Protein AF-A0A8S3YHV1-F1 (afdb_monomer_lite)

Structure (mmCIF, N/CA/C/O backbone):
data_AF-A0A8S3YHV1-F1
#
_entry.id   AF-A0A8S3YHV1-F1
#
loop_
_atom_site.group_PDB
_atom_site.id
_atom_site.type_symbol
_atom_site.label_atom_id
_atom_site.label_alt_id
_atom_site.label_comp_id
_atom_site.label_asym_id
_atom_site.label_entity_id
_atom_site.label_seq_id
_atom_site.pdbx_PDB_ins_code
_atom_site.Cartn_x
_atom_site.Cartn_y
_atom_site.Cartn_z
_atom_site.occupancy
_atom_site.B_iso_or_equiv
_atom_site.auth_seq_id
_atom_site.auth_comp_id
_atom_site.auth_asym_id
_atom_site.auth_atom_id
_atom_site.pdbx_PDB_model_num
ATOM 1 N N . MET A 1 1 ? 23.521 16.305 -7.422 1.00 50.59 1 MET A N 1
ATOM 2 C CA . MET A 1 1 ? 22.105 16.215 -6.980 1.00 50.59 1 MET A CA 1
ATOM 3 C C . MET A 1 1 ? 21.069 16.359 -8.106 1.00 50.59 1 MET A C 1
ATOM 5 O O . MET A 1 1 ? 20.121 15.586 -8.111 1.00 50.59 1 MET A O 1
ATOM 9 N N . LEU A 1 2 ? 21.215 17.284 -9.071 1.00 54.88 2 LEU A N 1
ATOM 10 C CA . LEU A 1 2 ? 20.226 17.519 -10.153 1.00 54.88 2 LEU A CA 1
ATOM 11 C C . LEU A 1 2 ? 19.945 16.309 -11.073 1.00 54.88 2 LEU A C 1
ATOM 13 O O . LEU A 1 2 ? 18.834 16.166 -11.582 1.00 54.88 2 LEU A O 1
ATOM 17 N N . SER A 1 3 ? 20.924 15.421 -11.266 1.00 70.62 3 SER A N 1
ATOM 18 C CA . SER A 1 3 ? 20.810 14.238 -12.133 1.00 70.62 3 SER A CA 1
ATOM 19 C C . SER A 1 3 ? 19.804 13.200 -11.621 1.00 70.62 3 SER A C 1
ATOM 21 O O . SER A 1 3 ? 19.051 12.631 -12.408 1.00 70.62 3 SER A O 1
ATOM 23 N N . HIS A 1 4 ? 19.735 12.990 -10.303 1.00 69.81 4 HIS A N 1
ATOM 24 C CA . HIS A 1 4 ? 18.837 12.001 -9.702 1.00 69.81 4 HIS A CA 1
ATOM 25 C C . HIS A 1 4 ? 17.367 12.433 -9.792 1.00 69.81 4 HIS A C 1
ATOM 27 O O . HIS A 1 4 ? 16.508 11.641 -10.169 1.00 69.81 4 HIS A O 1
ATOM 33 N N . ARG A 1 5 ? 17.086 13.719 -9.539 1.00 71.12 5 ARG A N 1
ATOM 34 C CA . ARG A 1 5 ? 15.734 14.289 -9.642 1.00 71.12 5 ARG A CA 1
ATOM 35 C C . ARG A 1 5 ? 15.177 14.200 -11.067 1.00 71.12 5 ARG A C 1
ATOM 37 O O . ARG A 1 5 ? 14.031 13.802 -11.240 1.00 71.12 5 ARG A O 1
ATOM 44 N N . LYS A 1 6 ? 15.988 14.509 -12.090 1.00 75.94 6 LYS A N 1
ATOM 45 C CA . LYS A 1 6 ? 15.583 14.373 -13.504 1.00 75.94 6 LYS A CA 1
ATOM 46 C C . LYS A 1 6 ? 15.315 12.915 -13.895 1.00 75.94 6 LYS A C 1
ATOM 48 O O . LYS A 1 6 ? 14.376 12.649 -14.638 1.00 75.94 6 LYS A O 1
ATOM 53 N N . ARG A 1 7 ? 16.095 11.971 -13.355 1.00 73.12 7 ARG A N 1
ATOM 54 C CA . ARG A 1 7 ? 15.888 10.531 -13.574 1.00 73.12 7 ARG A CA 1
ATOM 55 C C . ARG A 1 7 ? 14.556 10.048 -12.997 1.00 73.12 7 ARG A C 1
ATOM 57 O O . ARG A 1 7 ? 13.842 9.328 -13.682 1.00 73.12 7 ARG A O 1
ATOM 64 N N . LEU A 1 8 ? 14.207 10.471 -11.781 1.00 71.81 8 LEU A N 1
ATOM 65 C CA . LEU A 1 8 ? 12.917 10.137 -11.165 1.00 71.81 8 LEU A CA 1
ATOM 66 C C . LEU A 1 8 ? 11.736 10.671 -11.981 1.00 71.81 8 LEU A C 1
ATOM 68 O O . LEU A 1 8 ? 10.762 9.957 -12.168 1.00 71.81 8 LEU A O 1
ATOM 72 N N . LEU A 1 9 ? 11.849 11.890 -12.511 1.00 79.75 9 LEU A N 1
ATOM 73 C CA . LEU A 1 9 ? 10.805 12.517 -13.327 1.00 79.75 9 LEU A CA 1
ATOM 74 C C . LEU A 1 9 ? 10.577 11.783 -14.656 1.00 79.75 9 LEU A C 1
ATOM 76 O O . LEU A 1 9 ? 9.435 11.570 -15.044 1.00 79.75 9 LEU A O 1
ATOM 80 N N . LYS A 1 10 ? 11.654 11.340 -15.319 1.00 76.81 10 LYS A N 1
ATOM 81 C CA . LYS A 1 10 ? 11.555 10.527 -16.541 1.00 76.81 10 LYS A CA 1
ATOM 82 C C . LYS A 1 10 ? 10.863 9.184 -16.272 1.00 76.81 10 LYS A C 1
ATOM 84 O O . LYS A 1 10 ? 9.982 8.791 -17.023 1.00 76.81 10 LYS A O 1
ATOM 89 N N . LEU A 1 11 ? 11.231 8.522 -15.173 1.00 74.00 11 LEU A N 1
ATOM 90 C CA . LEU A 1 11 ? 10.627 7.250 -14.765 1.00 74.00 11 LEU A CA 1
ATOM 91 C C . LEU A 1 11 ? 9.181 7.411 -14.278 1.00 74.00 11 LEU A C 1
ATOM 93 O O . LEU A 1 11 ? 8.404 6.473 -14.387 1.00 74.00 11 LEU A O 1
ATOM 97 N N . ALA A 1 12 ? 8.808 8.571 -13.732 1.00 76.75 12 ALA A N 1
ATOM 98 C CA . ALA A 1 12 ? 7.454 8.814 -13.239 1.00 76.75 12 ALA A CA 1
ATOM 99 C C . ALA A 1 12 ? 6.412 8.731 -14.362 1.00 76.75 12 ALA A C 1
ATOM 101 O O . ALA A 1 12 ? 5.375 8.111 -14.163 1.00 76.75 12 ALA A O 1
ATOM 102 N N . VAL A 1 13 ? 6.720 9.283 -15.542 1.00 78.31 13 VAL A N 1
ATOM 103 C CA . VAL A 1 13 ? 5.836 9.222 -16.719 1.00 78.31 13 VAL A CA 1
ATOM 104 C C . VAL A 1 13 ? 5.617 7.776 -17.167 1.00 78.31 13 VAL A C 1
ATOM 106 O O . VAL A 1 13 ? 4.489 7.375 -17.410 1.00 78.31 13 VAL A O 1
ATOM 109 N N . GLU A 1 14 ? 6.681 6.969 -17.211 1.00 75.56 14 GLU A N 1
ATOM 110 C CA . GLU A 1 14 ? 6.592 5.550 -17.588 1.00 75.56 14 GLU A CA 1
ATOM 111 C C . GLU A 1 14 ? 5.833 4.711 -16.546 1.00 75.56 14 GLU A C 1
ATOM 113 O O . GLU A 1 14 ? 5.178 3.731 -16.893 1.00 75.56 14 GLU A O 1
ATOM 118 N N . ARG A 1 15 ? 5.912 5.080 -15.261 1.00 73.50 15 ARG A N 1
ATOM 119 C CA . ARG A 1 15 ? 5.280 4.337 -14.160 1.00 73.50 15 ARG A CA 1
ATOM 120 C C . ARG A 1 15 ? 3.811 4.672 -13.970 1.00 73.50 15 ARG A C 1
ATOM 122 O O . ARG A 1 15 ? 3.084 3.799 -13.513 1.00 73.50 15 ARG A O 1
ATOM 129 N N . GLN A 1 16 ? 3.387 5.890 -14.300 1.00 79.75 16 GLN A N 1
ATOM 130 C CA . GLN A 1 16 ? 2.071 6.425 -13.943 1.00 79.75 16 GLN A CA 1
ATOM 131 C C . GLN A 1 16 ? 0.900 5.524 -14.369 1.00 79.75 16 GLN A C 1
ATOM 133 O O . GLN A 1 16 ? -0.054 5.379 -13.609 1.00 79.75 16 GLN A O 1
ATOM 138 N N . ASP A 1 17 ? 0.991 4.887 -15.538 1.00 74.12 17 ASP A N 1
ATOM 139 C CA . ASP A 1 17 ? -0.081 4.021 -16.054 1.00 74.12 17 ASP A CA 1
ATOM 140 C C . ASP A 1 17 ? 0.030 2.563 -15.571 1.00 74.12 17 ASP A C 1
ATOM 142 O O . ASP A 1 17 ? -0.937 1.800 -15.612 1.00 74.12 17 ASP A O 1
ATOM 146 N N . THR A 1 18 ? 1.211 2.166 -15.094 1.00 75.62 18 THR A N 1
ATOM 147 C CA . THR A 1 18 ? 1.526 0.784 -14.682 1.00 75.62 18 THR A CA 1
ATOM 148 C C . THR A 1 18 ? 1.529 0.582 -13.167 1.00 75.62 18 THR A C 1
ATOM 150 O O . THR A 1 18 ? 1.392 -0.542 -12.685 1.00 75.62 18 THR A O 1
ATOM 153 N N . GLU A 1 19 ? 1.672 1.659 -12.399 1.00 75.19 19 GLU A N 1
ATOM 154 C CA . GLU A 1 19 ? 1.793 1.645 -10.947 1.00 75.19 19 GLU A CA 1
ATOM 155 C C . GLU A 1 19 ? 0.891 2.708 -10.325 1.00 75.19 19 GLU A C 1
ATOM 157 O O . GLU A 1 19 ? 0.948 3.881 -10.686 1.00 75.19 19 GLU A O 1
ATOM 162 N N . GLY A 1 20 ? 0.080 2.311 -9.346 1.00 79.06 20 GLY A N 1
ATOM 163 C CA . GLY A 1 20 ? -0.834 3.230 -8.685 1.00 79.06 20 GLY A CA 1
ATOM 164 C C . GLY A 1 20 ? -1.996 2.508 -8.021 1.00 79.06 20 GLY A C 1
ATOM 165 O O . GLY A 1 20 ? -1.881 1.364 -7.580 1.00 79.06 20 GLY A O 1
ATOM 166 N N . LEU A 1 21 ? -3.142 3.184 -7.941 1.00 79.62 21 LEU A N 1
ATOM 167 C CA . LEU A 1 21 ? -4.324 2.661 -7.254 1.00 79.62 21 LEU A CA 1
ATOM 168 C C . LEU A 1 21 ? -4.861 1.370 -7.897 1.00 79.62 21 LEU A C 1
ATOM 170 O O . LEU A 1 21 ? -5.303 0.475 -7.183 1.00 79.62 21 LEU A O 1
ATOM 174 N N . ASN A 1 22 ? -4.782 1.252 -9.225 1.00 79.62 22 ASN A N 1
ATOM 175 C CA . ASN A 1 22 ? -5.253 0.083 -9.979 1.00 79.62 22 ASN A CA 1
ATOM 176 C C . ASN A 1 22 ? -4.431 -1.192 -9.718 1.00 79.62 22 ASN A C 1
ATOM 178 O O . ASN A 1 22 ? -4.952 -2.292 -9.884 1.00 79.62 22 ASN A O 1
ATOM 182 N N . THR A 1 23 ? -3.169 -1.059 -9.304 1.00 78.38 23 THR A N 1
ATOM 183 C CA . THR A 1 23 ? -2.257 -2.179 -9.024 1.00 78.38 23 THR A CA 1
ATOM 184 C C . THR A 1 23 ? -1.972 -2.371 -7.534 1.00 78.38 23 THR A C 1
ATOM 186 O O . THR A 1 23 ? -1.250 -3.291 -7.150 1.00 78.38 23 THR A O 1
ATOM 189 N N . THR A 1 24 ? -2.566 -1.544 -6.668 1.00 80.62 24 THR A N 1
ATOM 190 C CA . THR A 1 24 ? -2.373 -1.628 -5.216 1.00 80.62 24 THR A CA 1
ATOM 191 C C . THR A 1 24 ? -3.088 -2.856 -4.648 1.00 80.62 24 THR A C 1
ATOM 193 O O . THR A 1 24 ? -4.314 -2.941 -4.662 1.00 80.62 24 THR A O 1
ATOM 196 N N . VAL A 1 25 ? -2.323 -3.798 -4.087 1.00 82.50 25 VAL A N 1
ATOM 197 C CA . VAL A 1 25 ? -2.853 -5.002 -3.430 1.00 82.50 25 VAL A CA 1
ATOM 198 C C . VAL A 1 25 ? -2.588 -4.940 -1.929 1.00 82.50 25 VAL A C 1
ATOM 200 O O . VAL A 1 25 ? -1.440 -4.883 -1.490 1.00 82.50 25 VAL A O 1
ATOM 203 N N . TYR A 1 26 ? -3.653 -5.003 -1.136 1.00 88.31 26 TYR A N 1
ATOM 204 C CA . TYR A 1 26 ? -3.589 -5.026 0.323 1.00 88.31 26 TYR A CA 1
ATOM 205 C C . TYR A 1 26 ? -4.682 -5.923 0.902 1.00 88.31 26 TYR A C 1
ATOM 207 O O . TYR A 1 26 ? -5.725 -6.141 0.285 1.00 88.31 26 TYR A O 1
ATOM 215 N N . THR A 1 27 ? -4.455 -6.403 2.120 1.00 90.19 27 THR A N 1
ATOM 216 C CA . THR A 1 27 ? -5.463 -7.105 2.914 1.00 90.19 27 THR A CA 1
ATOM 217 C C . THR A 1 27 ? -5.850 -6.223 4.089 1.00 90.19 27 THR A C 1
ATOM 219 O O . THR A 1 27 ? -5.008 -5.832 4.897 1.00 90.19 27 THR A O 1
ATOM 222 N N . ARG A 1 28 ? -7.137 -5.896 4.204 1.00 93.00 28 ARG A N 1
ATOM 223 C CA . ARG A 1 28 ? -7.671 -5.134 5.337 1.00 93.00 28 ARG A CA 1
ATOM 224 C C . ARG A 1 28 ? -7.979 -6.073 6.500 1.00 93.00 28 ARG A C 1
ATOM 226 O O . ARG A 1 28 ? -8.731 -7.025 6.329 1.00 93.00 28 ARG A O 1
ATOM 233 N N . HIS A 1 29 ? -7.460 -5.761 7.682 1.00 95.25 29 HIS A N 1
ATOM 234 C CA . HIS A 1 29 ? -7.708 -6.522 8.908 1.00 95.25 29 HIS A CA 1
ATOM 235 C C . HIS A 1 29 ? -8.821 -5.915 9.754 1.00 95.25 29 HIS A C 1
ATOM 237 O O . HIS A 1 29 ? -9.710 -6.629 10.204 1.00 95.25 29 HIS A O 1
ATOM 243 N N . SER A 1 30 ? -8.785 -4.601 9.970 1.00 96.12 30 SER A N 1
ATOM 244 C CA . SER A 1 30 ? -9.799 -3.914 10.765 1.00 96.12 30 SER A CA 1
ATOM 245 C C . SER A 1 30 ? -9.951 -2.461 10.343 1.00 96.12 30 SER A C 1
ATOM 247 O O . SER A 1 30 ? -9.053 -1.859 9.750 1.00 96.12 30 SER A O 1
ATOM 249 N N . VAL A 1 31 ? -11.116 -1.913 10.666 1.00 97.25 31 VAL A N 1
ATOM 250 C CA . VAL A 1 31 ? -11.417 -0.489 10.573 1.00 97.25 31 VAL A CA 1
ATOM 251 C C . VAL A 1 31 ? -11.969 -0.085 11.926 1.00 97.25 31 VAL A C 1
ATOM 253 O O . VAL A 1 31 ? -12.934 -0.684 12.397 1.00 97.25 31 VAL A O 1
ATOM 256 N N . THR A 1 32 ? -11.343 0.894 12.562 1.00 97.75 32 THR A N 1
ATOM 257 C CA . THR A 1 32 ? -11.769 1.407 13.861 1.00 97.75 32 THR A CA 1
ATOM 258 C C . THR A 1 32 ? -11.979 2.900 13.738 1.00 97.75 32 THR A C 1
ATOM 260 O O . THR A 1 32 ? -11.064 3.632 13.370 1.00 97.75 32 THR A O 1
ATOM 263 N N . GLN A 1 33 ? -13.190 3.350 14.028 1.00 97.88 33 GLN A N 1
ATOM 264 C CA . GLN A 1 33 ? -13.531 4.760 13.982 1.00 97.88 33 GLN A CA 1
ATOM 265 C C . GLN A 1 33 ? -13.368 5.360 15.376 1.00 97.88 33 GLN A C 1
ATOM 267 O O . GLN A 1 33 ? -13.982 4.902 16.337 1.00 97.88 33 GLN A O 1
ATOM 272 N N . PHE A 1 34 ? -12.513 6.368 15.477 1.00 97.50 34 PHE A N 1
ATOM 273 C CA . PHE A 1 34 ? -12.315 7.179 16.668 1.00 97.50 34 PHE A CA 1
ATOM 274 C C . PHE A 1 34 ? -12.972 8.549 16.460 1.00 97.50 34 PHE A C 1
ATOM 276 O O . PHE A 1 34 ? -13.234 8.932 15.318 1.00 97.50 34 PHE A O 1
ATOM 283 N N . PRO A 1 35 ? -13.201 9.329 17.530 1.00 97.44 35 PRO A N 1
ATOM 284 C CA . PRO A 1 35 ? -13.860 10.631 17.414 1.00 97.44 35 PRO A CA 1
ATOM 285 C C . PRO A 1 35 ? -13.190 11.610 16.436 1.00 97.44 35 PRO A C 1
ATOM 287 O O . PRO A 1 35 ? -13.868 12.461 15.874 1.00 97.44 35 PRO A O 1
ATOM 290 N N . LEU A 1 36 ? -11.873 11.492 16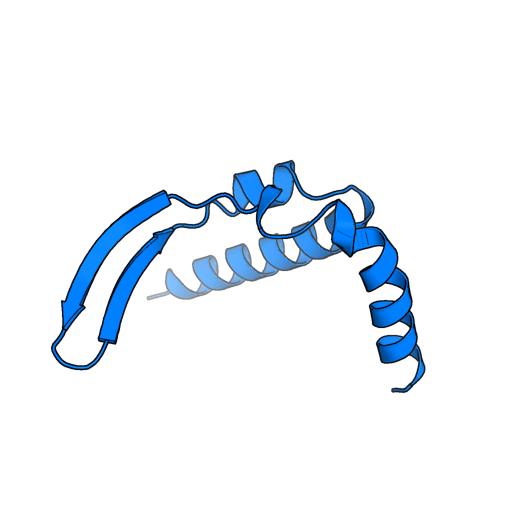.220 1.00 98.12 36 LEU A N 1
ATOM 291 C CA . LEU A 1 36 ? -11.095 12.423 15.390 1.00 98.12 36 LEU A CA 1
ATOM 292 C C . LEU A 1 36 ? -10.509 11.801 14.115 1.00 98.12 36 LEU A C 1
ATOM 294 O O . LEU A 1 36 ? -10.020 12.530 13.256 1.00 98.12 36 LEU A O 1
ATOM 298 N N . TYR A 1 37 ? -10.504 10.474 13.983 1.00 97.31 37 TYR A N 1
ATOM 299 C CA . TYR A 1 37 ? -9.907 9.799 12.831 1.00 97.31 37 TYR A CA 1
ATOM 300 C C . TYR A 1 37 ? -10.422 8.370 12.684 1.00 97.31 37 TYR A C 1
ATOM 302 O O . TYR A 1 37 ? -10.965 7.777 13.611 1.00 97.31 37 TYR A O 1
ATOM 310 N N . THR A 1 38 ? -10.198 7.787 11.510 1.00 97.94 38 THR A N 1
ATOM 311 C CA . THR A 1 38 ? -10.428 6.360 11.278 1.00 97.94 38 THR A CA 1
ATOM 312 C C . THR A 1 38 ? -9.093 5.651 11.153 1.00 97.94 38 THR A C 1
ATOM 314 O O . THR A 1 38 ? -8.249 6.025 10.34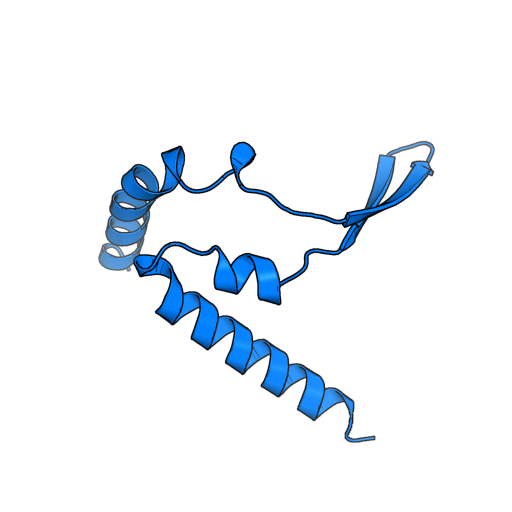2 1.00 97.94 38 THR A O 1
ATOM 317 N N . TRP A 1 39 ? -8.902 4.615 11.956 1.00 97.38 39 TRP A N 1
ATOM 318 C CA . TRP A 1 39 ? -7.738 3.753 11.898 1.00 97.38 39 TRP A CA 1
ATOM 319 C C . TRP A 1 39 ? -8.033 2.540 11.024 1.00 97.38 39 TRP A C 1
ATOM 321 O O . TRP A 1 39 ? -8.916 1.739 11.335 1.00 97.38 39 TRP A O 1
ATOM 331 N N . ILE A 1 40 ? -7.284 2.383 9.936 1.00 97.25 40 ILE A N 1
ATOM 332 C CA . ILE A 1 40 ? -7.420 1.244 9.027 1.00 97.25 40 ILE A CA 1
ATOM 333 C C . ILE A 1 40 ? -6.178 0.376 9.179 1.00 97.25 40 ILE A C 1
ATOM 335 O O . ILE A 1 40 ? -5.078 0.769 8.793 1.00 97.25 40 ILE A O 1
ATOM 339 N N . LYS A 1 41 ? -6.350 -0.825 9.733 1.00 96.25 41 LYS A N 1
ATOM 340 C CA . LYS A 1 41 ? -5.265 -1.800 9.834 1.00 96.25 41 LYS A CA 1
ATOM 341 C C . LYS A 1 41 ? -5.217 -2.615 8.548 1.00 96.25 41 LYS A C 1
ATOM 343 O O . LYS A 1 41 ? -6.154 -3.356 8.247 1.00 96.25 41 LYS A O 1
ATOM 348 N N . VAL A 1 42 ? -4.117 -2.500 7.812 1.00 93.81 42 VAL A N 1
ATOM 349 C CA . VAL A 1 42 ? -3.867 -3.245 6.572 1.00 93.81 42 VAL A CA 1
ATOM 350 C C . VAL A 1 42 ? -2.546 -3.999 6.656 1.00 93.81 42 VAL A C 1
ATOM 352 O O . VAL A 1 42 ? -1.634 -3.580 7.364 1.00 93.81 42 VAL A O 1
ATOM 355 N N . SER A 1 43 ? -2.442 -5.101 5.923 1.00 90.12 43 SER A N 1
ATOM 356 C CA . SER A 1 43 ? -1.164 -5.702 5.554 1.00 90.12 43 SER A CA 1
ATOM 357 C C . SER A 1 43 ? -0.975 -5.609 4.050 1.00 90.12 43 SER A C 1
ATOM 359 O O . SER A 1 43 ? -1.925 -5.669 3.266 1.00 90.12 43 SER A O 1
ATOM 361 N N . ILE A 1 44 ? 0.280 -5.460 3.656 1.00 87.00 44 ILE A N 1
ATOM 362 C CA . ILE A 1 44 ? 0.698 -5.475 2.263 1.00 87.00 44 ILE A CA 1
ATOM 363 C C . ILE A 1 44 ? 1.570 -6.712 2.106 1.00 87.00 44 ILE A C 1
ATOM 365 O O . ILE A 1 44 ? 2.561 -6.874 2.819 1.00 87.00 44 ILE A O 1
ATOM 369 N N . ASN A 1 45 ? 1.192 -7.606 1.195 1.00 83.19 45 ASN A N 1
ATOM 370 C CA . ASN A 1 45 ? 2.004 -8.779 0.896 1.00 83.19 45 ASN A CA 1
ATOM 371 C C . ASN A 1 45 ? 3.186 -8.348 0.022 1.00 83.19 45 ASN A C 1
ATOM 373 O O . ASN A 1 45 ? 3.059 -8.243 -1.199 1.00 83.19 45 ASN A O 1
ATOM 377 N N . MET A 1 46 ? 4.328 -8.100 0.663 1.00 76.50 46 MET A N 1
ATOM 378 C CA . MET A 1 46 ? 5.523 -7.618 -0.025 1.00 76.50 46 MET A CA 1
ATOM 379 C C . MET A 1 46 ? 6.028 -8.622 -1.069 1.00 76.50 46 MET A C 1
ATOM 381 O O . MET A 1 46 ? 6.459 -8.214 -2.139 1.00 76.50 46 MET A O 1
ATOM 385 N N . THR A 1 47 ? 5.901 -9.931 -0.827 1.00 78.88 47 THR A N 1
ATOM 386 C CA . THR A 1 47 ? 6.273 -10.965 -1.807 1.00 78.88 47 THR A CA 1
ATOM 387 C C . THR A 1 47 ? 5.467 -10.831 -3.093 1.00 78.88 47 THR A C 1
ATOM 389 O O . THR A 1 47 ? 6.039 -10.839 -4.180 1.00 78.88 47 THR A O 1
ATOM 392 N N . ARG A 1 48 ? 4.146 -10.651 -2.981 1.00 75.50 48 ARG A N 1
ATOM 393 C CA . ARG A 1 48 ? 3.277 -10.453 -4.146 1.00 75.50 48 ARG A CA 1
ATOM 394 C C . ARG A 1 48 ? 3.607 -9.150 -4.865 1.00 75.50 48 ARG A C 1
ATOM 396 O O . ARG A 1 48 ? 3.718 -9.167 -6.082 1.00 75.50 48 ARG A O 1
ATOM 403 N N . VAL A 1 49 ? 3.819 -8.062 -4.121 1.00 77.19 49 VAL A N 1
ATOM 404 C CA . VAL A 1 49 ? 4.228 -6.764 -4.686 1.00 77.19 49 VAL A CA 1
ATOM 405 C C . VAL A 1 49 ? 5.517 -6.904 -5.495 1.00 77.19 49 VAL A C 1
ATOM 407 O O . VAL A 1 49 ? 5.575 -6.433 -6.626 1.00 77.19 49 VAL A O 1
ATOM 410 N N . LEU A 1 50 ? 6.519 -7.603 -4.957 1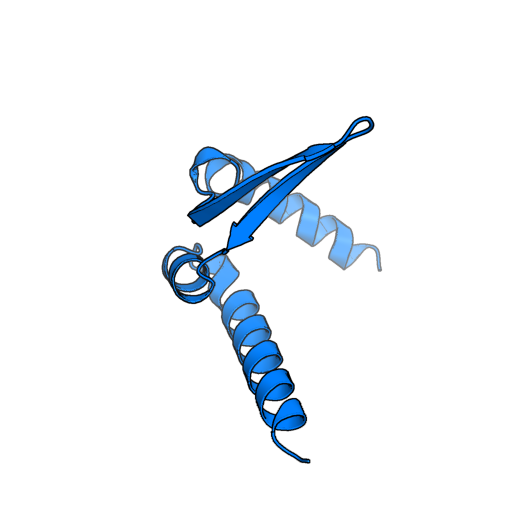.00 75.69 50 LEU A N 1
ATOM 411 C CA . LEU A 1 50 ? 7.794 -7.844 -5.635 1.00 75.69 50 LEU A CA 1
ATOM 412 C C . LEU A 1 50 ? 7.642 -8.732 -6.880 1.00 75.69 50 LEU A C 1
ATOM 414 O O . LEU A 1 50 ? 8.288 -8.471 -7.889 1.00 75.69 50 LEU A O 1
ATOM 418 N N . GLN A 1 51 ? 6.770 -9.745 -6.839 1.00 74.56 51 GLN A N 1
ATOM 419 C CA . GLN A 1 51 ? 6.486 -10.614 -7.989 1.00 74.56 51 GLN A CA 1
ATOM 420 C C . GLN A 1 51 ? 5.739 -9.892 -9.117 1.00 74.56 51 GLN A C 1
ATOM 422 O O . GLN A 1 51 ? 5.954 -10.200 -10.287 1.00 74.56 51 GLN A O 1
ATOM 427 N N . THR A 1 52 ? 4.857 -8.949 -8.780 1.00 73.38 52 THR A N 1
ATOM 428 C CA . THR A 1 52 ? 4.074 -8.180 -9.761 1.00 73.38 52 THR A CA 1
ATOM 429 C C . THR A 1 52 ? 4.752 -6.883 -10.194 1.00 73.38 52 THR A C 1
ATOM 431 O O . THR A 1 52 ? 4.229 -6.191 -11.065 1.00 73.38 52 THR A O 1
ATOM 434 N N . ALA A 1 53 ? 5.888 -6.528 -9.591 1.00 74.25 53 ALA A N 1
ATOM 435 C CA . ALA A 1 53 ? 6.603 -5.307 -9.924 1.00 74.25 53 ALA A CA 1
ATOM 436 C C . ALA A 1 53 ? 7.129 -5.365 -11.373 1.00 74.25 53 ALA A C 1
ATOM 438 O O . ALA A 1 53 ? 7.667 -6.396 -11.799 1.00 74.25 53 ALA A O 1
ATOM 439 N N . PRO A 1 54 ? 7.010 -4.274 -12.151 1.00 73.19 54 PRO A N 1
ATOM 440 C CA . PRO A 1 54 ? 7.522 -4.247 -13.515 1.00 73.19 54 PRO A CA 1
ATOM 441 C C . PRO A 1 54 ? 9.044 -4.473 -13.544 1.00 73.19 54 PRO A C 1
ATOM 443 O O . PRO A 1 54 ? 9.765 -4.165 -12.597 1.00 73.19 54 PRO A O 1
ATOM 446 N N . LYS A 1 55 ? 9.563 -5.061 -14.633 1.00 75.44 55 LYS A N 1
ATOM 447 C CA . LYS A 1 55 ? 10.959 -5.555 -14.711 1.00 75.44 55 LYS A CA 1
ATOM 448 C C . LYS A 1 55 ? 12.018 -4.489 -14.396 1.00 75.44 55 LYS A C 1
ATOM 450 O O . LYS A 1 55 ? 13.074 -4.804 -13.858 1.00 75.44 55 LYS A O 1
ATOM 455 N N . ASN A 1 56 ? 11.723 -3.226 -14.688 1.00 69.94 56 ASN A N 1
ATOM 456 C CA . ASN A 1 56 ? 12.572 -2.074 -14.372 1.00 69.94 56 ASN A CA 1
ATOM 457 C C . ASN A 1 56 ? 12.689 -1.779 -12.859 1.00 69.94 56 ASN A C 1
ATOM 459 O O . ASN A 1 56 ? 13.618 -1.082 -12.453 1.00 69.94 56 ASN A O 1
ATOM 463 N N . MET A 1 57 ? 11.790 -2.315 -12.028 1.00 68.75 57 MET A N 1
ATOM 464 C CA . MET A 1 57 ? 11.785 -2.193 -10.563 1.00 68.75 57 MET A CA 1
ATOM 465 C C . MET A 1 57 ? 12.524 -3.325 -9.853 1.00 68.75 57 ME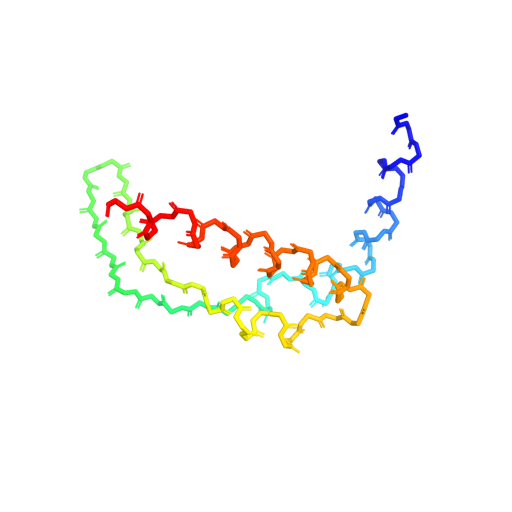T A C 1
ATOM 467 O O . MET A 1 57 ? 12.809 -3.190 -8.665 1.00 68.75 57 MET A O 1
ATOM 471 N N . GLN A 1 58 ? 12.833 -4.436 -10.532 1.00 73.44 58 GLN A N 1
ATOM 472 C CA . GLN A 1 58 ? 13.342 -5.653 -9.880 1.00 73.44 58 GLN A CA 1
ATOM 473 C C . GLN A 1 58 ? 14.601 -5.392 -9.051 1.00 73.44 58 GLN A C 1
ATOM 475 O O . GLN A 1 58 ? 14.692 -5.839 -7.915 1.00 73.44 58 GLN A O 1
ATOM 480 N N . HIS A 1 59 ? 15.514 -4.555 -9.551 1.00 71.50 59 HIS A N 1
ATOM 481 C CA . HIS A 1 59 ? 16.719 -4.180 -8.811 1.00 71.50 59 HIS A CA 1
ATOM 482 C C . HIS A 1 59 ? 16.418 -3.458 -7.485 1.00 71.50 59 HIS A C 1
ATOM 484 O O . HIS A 1 59 ? 17.101 -3.679 -6.487 1.00 71.50 59 HIS A O 1
ATOM 490 N N . ILE A 1 60 ? 15.385 -2.610 -7.459 1.00 71.56 60 ILE A N 1
ATOM 491 C CA . ILE A 1 60 ? 14.932 -1.911 -6.247 1.00 71.56 60 ILE A CA 1
ATOM 492 C C . ILE A 1 60 ? 14.230 -2.904 -5.314 1.00 71.56 60 ILE A C 1
ATOM 494 O O . ILE A 1 60 ? 14.446 -2.876 -4.102 1.00 71.56 60 ILE A O 1
ATOM 498 N N . GLY A 1 61 ? 13.433 -3.810 -5.881 1.00 70.31 61 GLY A N 1
ATOM 499 C CA . GLY A 1 61 ? 12.774 -4.883 -5.148 1.00 70.31 61 GLY A CA 1
ATOM 500 C C . GLY A 1 61 ? 13.758 -5.799 -4.416 1.00 70.31 61 GLY A C 1
ATOM 501 O O . GLY A 1 61 ? 13.602 -6.040 -3.220 1.00 70.31 61 GLY A O 1
ATOM 502 N N . ASP A 1 62 ? 14.825 -6.221 -5.093 1.00 74.81 62 ASP A N 1
ATOM 503 C CA . ASP A 1 62 ? 15.886 -7.053 -4.517 1.00 74.81 62 ASP A CA 1
ATOM 504 C C . ASP A 1 62 ? 16.651 -6.331 -3.401 1.00 74.81 62 ASP A C 1
ATOM 506 O O . ASP A 1 62 ? 17.023 -6.938 -2.394 1.00 74.81 62 ASP A O 1
ATOM 510 N N . GLN A 1 63 ? 16.888 -5.024 -3.558 1.00 76.69 63 GLN A N 1
ATOM 511 C CA . GLN A 1 63 ? 17.516 -4.198 -2.524 1.00 76.69 63 GLN A CA 1
ATOM 512 C C . GLN A 1 63 ? 16.629 -4.074 -1.281 1.00 76.69 63 GLN A C 1
ATOM 514 O O . GLN A 1 63 ? 17.124 -4.226 -0.162 1.00 76.69 63 GLN A O 1
ATOM 519 N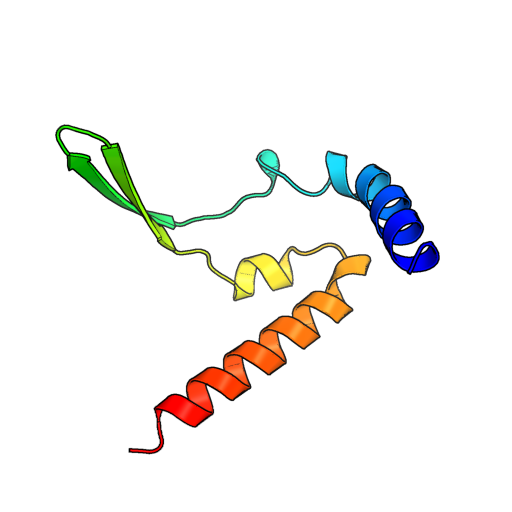 N . LEU A 1 64 ? 15.327 -3.846 -1.469 1.00 73.50 64 LEU A N 1
ATOM 520 C CA . LEU A 1 64 ? 14.352 -3.795 -0.380 1.00 73.50 64 LEU A CA 1
ATOM 521 C C . LEU A 1 64 ? 14.263 -5.140 0.343 1.00 73.50 64 LEU A C 1
ATOM 523 O O . LEU A 1 64 ? 14.353 -5.173 1.569 1.00 73.50 64 LEU A O 1
ATOM 527 N N . LEU A 1 65 ? 14.167 -6.249 -0.394 1.00 73.12 65 LEU A N 1
ATOM 528 C CA . LEU A 1 65 ? 14.104 -7.590 0.187 1.00 73.12 65 LEU A CA 1
ATOM 529 C C . LEU A 1 65 ? 15.351 -7.904 1.026 1.00 73.12 65 LEU A C 1
ATOM 531 O O . LEU A 1 65 ? 15.230 -8.346 2.168 1.00 73.12 65 LEU A O 1
ATOM 535 N N . LYS A 1 66 ? 16.550 -7.608 0.504 1.00 78.19 66 LYS A N 1
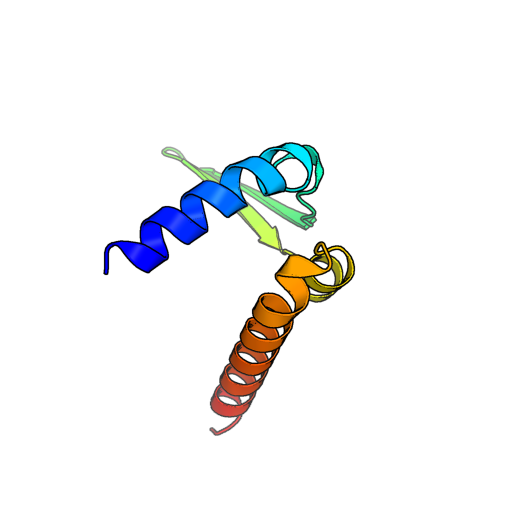ATOM 536 C CA . LYS A 1 66 ? 17.808 -7.758 1.256 1.00 78.19 66 LYS A CA 1
ATOM 537 C C . LYS A 1 66 ? 17.817 -6.920 2.534 1.00 78.19 66 LYS A C 1
ATOM 539 O O . LYS A 1 66 ? 18.262 -7.404 3.574 1.00 78.19 66 LYS A O 1
ATOM 544 N N . HIS A 1 67 ? 17.312 -5.688 2.474 1.00 77.38 67 HIS A N 1
ATOM 545 C CA . HIS A 1 67 ? 17.217 -4.827 3.648 1.00 77.38 67 HIS A CA 1
ATOM 546 C C . HIS A 1 67 ? 16.286 -5.431 4.708 1.00 77.38 67 HIS A C 1
ATOM 548 O O . HIS A 1 67 ? 16.714 -5.582 5.854 1.00 77.38 67 HIS A O 1
ATOM 554 N N . PHE A 1 68 ? 15.067 -5.836 4.334 1.00 70.19 68 PHE A N 1
ATOM 555 C CA . PHE A 1 68 ? 14.083 -6.417 5.258 1.00 70.19 68 PHE A CA 1
ATOM 556 C C . PHE A 1 68 ? 14.594 -7.695 5.933 1.00 70.19 68 PHE A C 1
ATOM 558 O O . PHE A 1 68 ? 14.567 -7.789 7.161 1.00 70.19 68 PHE A O 1
ATOM 565 N N . LEU A 1 69 ? 15.176 -8.620 5.164 1.00 73.06 69 LEU A N 1
ATOM 566 C CA . LEU A 1 69 ? 15.757 -9.850 5.715 1.00 73.06 69 LEU A CA 1
ATOM 567 C C . LEU A 1 69 ? 16.904 -9.551 6.697 1.00 73.06 69 LEU A C 1
ATOM 569 O O . LEU A 1 69 ? 17.016 -10.177 7.752 1.00 73.06 69 LEU A O 1
ATOM 573 N N . SER A 1 70 ? 17.733 -8.541 6.410 1.00 73.62 70 SER A N 1
ATOM 574 C CA . SER A 1 70 ? 18.806 -8.127 7.326 1.00 73.62 70 SER A CA 1
ATOM 575 C C . SER A 1 70 ? 18.294 -7.481 8.622 1.00 73.62 70 SER A C 1
ATOM 577 O O . SER A 1 70 ? 18.979 -7.540 9.646 1.00 73.62 70 SER A O 1
ATOM 579 N N . THR A 1 71 ? 17.099 -6.876 8.597 1.00 67.75 71 THR A N 1
ATOM 580 C CA . THR A 1 71 ? 16.496 -6.232 9.775 1.00 67.75 71 THR A CA 1
ATOM 581 C C . THR A 1 71 ? 15.824 -7.256 10.687 1.00 67.75 71 THR A C 1
ATOM 583 O O . THR A 1 71 ? 16.019 -7.195 11.899 1.00 67.75 71 THR A O 1
ATOM 586 N N . GLU A 1 72 ? 15.131 -8.251 10.124 1.00 58.94 72 GLU A N 1
ATOM 587 C CA . GLU A 1 72 ? 14.566 -9.372 10.895 1.00 58.94 72 GLU A CA 1
ATOM 588 C C . GLU A 1 72 ? 15.660 -10.192 11.593 1.00 58.94 72 GLU A C 1
ATOM 590 O O . GLU A 1 72 ? 15.554 -10.485 12.783 1.00 58.94 72 GLU A O 1
ATOM 595 N N . THR A 1 73 ? 16.775 -10.467 10.907 1.00 54.22 73 THR A N 1
ATOM 596 C CA . THR A 1 73 ? 17.894 -11.237 11.486 1.00 54.22 73 THR A CA 1
ATOM 597 C C . THR A 1 73 ? 18.557 -10.525 12.679 1.00 54.22 73 THR A C 1
ATOM 599 O O . THR A 1 73 ? 19.111 -11.175 13.566 1.00 54.22 73 THR A O 1
ATOM 602 N N . LYS A 1 74 ? 18.496 -9.186 12.744 1.00 53.88 74 LYS A N 1
ATOM 603 C CA . LYS A 1 74 ? 18.997 -8.418 13.899 1.00 53.88 74 LYS A CA 1
ATOM 604 C C . LYS A 1 74 ? 18.043 -8.441 15.093 1.00 53.88 74 LYS A C 1
ATOM 606 O O . LYS A 1 74 ? 18.514 -8.308 16.215 1.00 53.88 74 LYS A O 1
ATOM 611 N N . SER A 1 75 ? 16.744 -8.641 14.872 1.00 47.19 75 SER A N 1
ATOM 612 C CA . SER A 1 75 ? 15.742 -8.657 15.944 1.00 47.19 75 SER A CA 1
ATOM 613 C C . SER A 1 75 ? 15.664 -9.994 16.697 1.00 47.19 75 SER A C 1
ATOM 615 O O . SER A 1 75 ? 15.032 -10.048 17.746 1.00 47.19 75 SER A O 1
ATOM 617 N N . ILE A 1 76 ? 16.298 -11.056 16.182 1.00 49.19 76 ILE A N 1
ATOM 618 C CA . ILE A 1 76 ? 16.319 -12.407 16.784 1.00 49.19 76 ILE A CA 1
ATOM 619 C C . ILE A 1 76 ? 17.558 -12.618 17.681 1.00 49.19 76 ILE A C 1
ATOM 621 O O . ILE A 1 76 ? 17.672 -13.627 18.368 1.00 49.19 76 ILE A O 1
ATOM 625 N N . LYS A 1 77 ? 18.488 -11.655 17.736 1.00 43.34 77 LYS A N 1
ATOM 626 C CA . LYS A 1 77 ? 19.582 -11.669 18.718 1.00 43.34 77 LYS A CA 1
ATOM 627 C C . LYS A 1 77 ? 19.143 -10.954 20.000 1.00 43.34 77 LYS A C 1
ATOM 629 O O . LYS A 1 77 ? 19.455 -9.777 20.175 1.00 43.34 77 LYS A O 1
ATOM 634 N N . VAL A 1 78 ? 18.419 -11.671 20.859 1.00 42.81 78 VAL A N 1
ATOM 635 C CA . VAL A 1 78 ? 18.287 -11.388 22.300 1.00 42.81 78 VAL A CA 1
ATOM 636 C C . VAL A 1 78 ? 18.869 -12.573 23.050 1.00 42.81 78 VAL A C 1
ATOM 638 O O . VAL A 1 78 ? 18.520 -13.712 22.667 1.00 42.81 78 VAL A O 1
#

pLDDT: mean 77.1, std 13.28, range [42.81, 98.12]

Foldseek 3Di:
DVVVVVVVVVVCVVCVVPDDPVPADKDWDDWDDDPVDIDTDIDGPLVVVQVSPPPVCVVVSVVVVVVVVVVVVVVPPD

Sequence (78 aa):
MLSHRKRLLKLAVERQDTEGLNTTVYTRHSVTQFPLYTWIKVSINMTRVLQTAPKNMQHIGDQLLKHFLSTETKSIKV

InterPro domains:
  IPR029044 Nucleotide-diphospho-sugar transferases [G3DSA:3.90.550.10] (1-47)

Organism: NCBI:txid100452

Secondary structure (DSSP, 8-state):
-HHHHHHHHHHHHHHTTTSSGGG---EEEEEEE-SS-EEEEEE--HHHHHHHS-GGGHHHHHHHHHHHHHHHHHHT--

Radius of gyration: 16.98 Å; chains: 1; bounding box: 36×30×40 Å